Protein AF-A0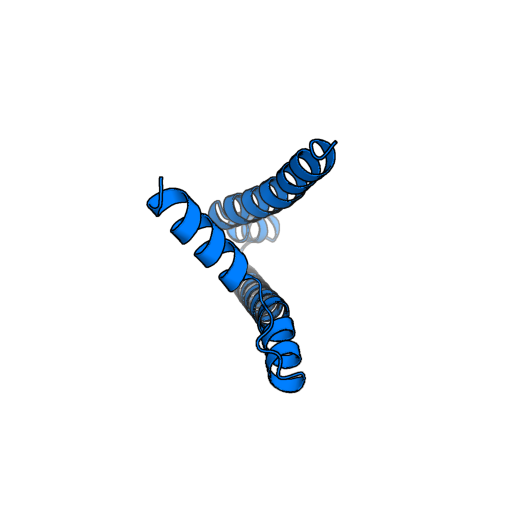A966Y7W4-F1 (afdb_monomer)

Secondary structure (DSSP, 8-state):
-HHHHHHHHHHHHTT---S-HHHHHHHHHHHHHHHHHHHHHHHHHHHHHHHHHHHTT--HHHHHHHHS-HHHHHHHHHHHHHHHHHHHHHHH--

Mean predicted aligned error: 9.53 Å

Radius of gyration: 21.27 Å; Cα contacts (8 Å, |Δi|>4): 17; chains: 1; bounding box: 46×34×55 Å

Solvent-accessible surface area (backbone atoms only — not comparable to full-atom values): 5393 Å² total; per-residue (Å²): 121,65,71,62,53,53,49,51,51,52,59,54,57,75,70,59,72,83,82,43,70,69,59,46,52,51,59,64,44,49,60,58,51,53,54,50,49,54,51,50,52,50,52,51,54,51,51,50,54,33,52,51,32,45,73,72,67,42,54,70,68,60,26,50,56,68,63,60,44,70,69,55,52,52,52,51,50,50,52,51,47,52,59,54,52,52,55,52,55,64,67,66,74,118

Structure (mmCIF, N/CA/C/O backbone):
data_AF-A0A966Y7W4-F1
#
_entry.id   AF-A0A966Y7W4-F1
#
loop_
_atom_site.group_PDB
_atom_site.id
_atom_site.type_symbol
_atom_site.label_atom_id
_atom_site.label_alt_id
_atom_site.label_comp_id
_atom_site.label_asym_id
_atom_site.label_entity_id
_atom_site.label_seq_id
_atom_site.pdbx_PDB_ins_code
_atom_site.Cartn_x
_atom_site.Cartn_y
_atom_site.Cartn_z
_atom_site.occupancy
_atom_site.B_iso_or_equiv
_atom_site.auth_seq_id
_atom_site.auth_comp_id
_atom_site.auth_asym_id
_atom_site.auth_atom_id
_atom_site.pdbx_PDB_model_num
ATOM 1 N N . THR A 1 1 ? -22.820 23.311 27.028 1.00 65.56 1 THR A N 1
ATOM 2 C CA . THR A 1 1 ? -22.513 22.002 27.647 1.00 65.56 1 THR A CA 1
ATOM 3 C C . THR A 1 1 ? -23.078 20.822 26.857 1.00 65.56 1 THR A C 1
ATOM 5 O O . THR A 1 1 ? -22.345 19.867 26.673 1.00 65.56 1 THR A O 1
ATOM 8 N N . GLY A 1 2 ? -24.284 20.902 26.270 1.00 81.06 2 GLY A N 1
ATOM 9 C CA . GLY A 1 2 ? -24.881 19.781 25.512 1.00 81.06 2 GLY A CA 1
ATOM 10 C C . GLY A 1 2 ? -24.191 19.354 24.200 1.00 81.06 2 GLY A C 1
ATOM 11 O O . GLY A 1 2 ? -24.250 18.184 23.854 1.00 81.06 2 GLY A O 1
ATOM 12 N N . ALA A 1 3 ? -23.480 20.241 23.490 1.00 83.06 3 ALA A N 1
ATOM 13 C CA . ALA A 1 3 ? -22.816 19.882 22.222 1.00 83.06 3 ALA A CA 1
ATOM 14 C C . ALA A 1 3 ? -21.661 18.870 22.383 1.00 83.06 3 ALA A C 1
ATOM 16 O O . ALA A 1 3 ? -21.379 18.087 21.482 1.00 83.06 3 ALA A O 1
ATOM 17 N N . ILE A 1 4 ? -20.984 18.881 23.536 1.00 85.94 4 ILE A N 1
ATOM 18 C CA . ILE A 1 4 ? -19.909 17.923 23.836 1.00 85.94 4 ILE A CA 1
ATOM 19 C C . ILE A 1 4 ? -20.501 16.551 24.180 1.00 85.94 4 ILE A C 1
ATOM 21 O O . ILE A 1 4 ? -19.929 15.526 23.818 1.00 85.94 4 ILE A O 1
ATOM 25 N N . GLU A 1 5 ? -21.663 16.513 24.832 1.00 85.75 5 GLU A N 1
ATOM 26 C CA . GLU A 1 5 ? -22.353 15.264 25.163 1.00 85.75 5 GLU A CA 1
ATOM 27 C C . GLU A 1 5 ? -22.960 14.603 23.928 1.00 85.75 5 GLU A C 1
ATOM 29 O O . GLU A 1 5 ? -22.796 13.401 23.749 1.00 85.75 5 GLU A O 1
ATOM 34 N N . THR A 1 6 ? -23.557 15.382 23.022 1.00 85.44 6 THR A N 1
ATOM 35 C CA . THR A 1 6 ? -24.052 14.852 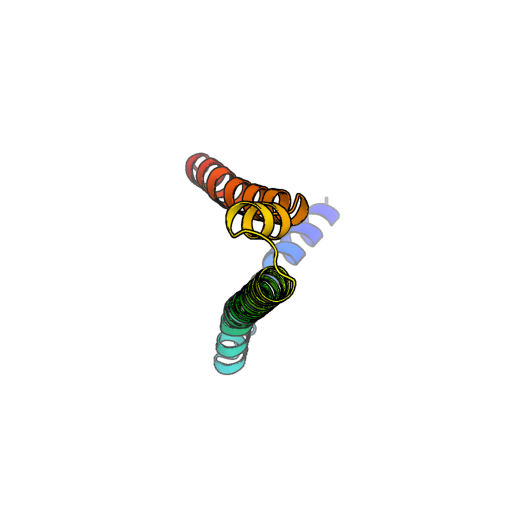21.744 1.00 85.44 6 THR A CA 1
ATOM 36 C C . THR A 1 6 ? -22.918 14.325 20.867 1.00 85.44 6 T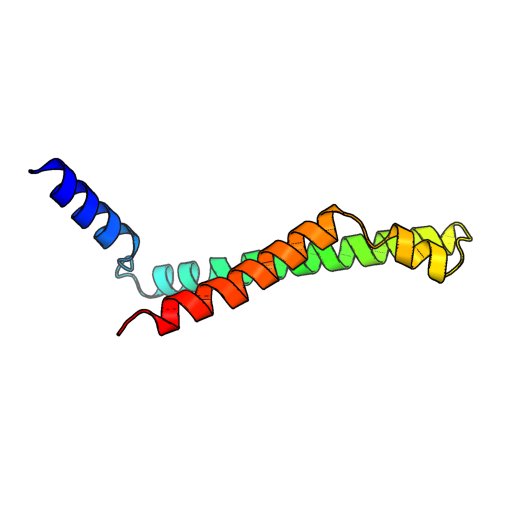HR A C 1
ATOM 38 O O . THR A 1 6 ? -23.069 13.278 20.243 1.00 85.44 6 THR A O 1
ATOM 41 N N . LEU A 1 7 ? -21.755 14.990 20.855 1.00 84.38 7 LEU A N 1
ATOM 42 C CA . LEU A 1 7 ? -20.553 14.476 20.190 1.00 84.38 7 LEU A CA 1
ATOM 43 C C . LEU A 1 7 ? -20.046 13.180 20.836 1.00 84.38 7 LEU A C 1
ATOM 45 O O . LEU A 1 7 ? -19.731 12.230 20.123 1.00 84.38 7 LEU A O 1
ATOM 49 N N . ARG A 1 8 ? -19.993 13.112 22.172 1.00 84.44 8 ARG A N 1
ATOM 50 C CA . ARG A 1 8 ? -19.605 11.900 22.912 1.00 84.44 8 ARG A CA 1
ATOM 51 C C . ARG A 1 8 ? -20.522 10.723 22.576 1.00 84.44 8 ARG A C 1
ATOM 53 O O . ARG A 1 8 ? -20.027 9.630 22.307 1.00 84.44 8 ARG A O 1
ATOM 60 N N . ASP A 1 9 ? -21.831 10.944 22.567 1.00 84.81 9 ASP A N 1
ATOM 61 C CA . ASP A 1 9 ? -22.818 9.895 22.311 1.00 84.81 9 ASP A CA 1
ATOM 62 C C . ASP A 1 9 ? -22.807 9.459 20.838 1.00 84.81 9 ASP A C 1
ATOM 64 O O . ASP A 1 9 ? -22.866 8.264 20.546 1.00 84.81 9 ASP A O 1
ATOM 68 N N . ALA A 1 10 ? -22.599 10.395 19.906 1.00 80.25 10 ALA A N 1
ATOM 69 C CA . ALA A 1 10 ? -22.399 10.075 18.496 1.00 80.25 10 ALA A CA 1
ATOM 70 C C . ALA A 1 10 ? -21.139 9.219 18.273 1.00 80.25 10 ALA A C 1
ATOM 72 O O . ALA A 1 10 ? -21.205 8.212 17.569 1.00 80.25 10 ALA A O 1
ATOM 73 N N . VAL A 1 11 ? -20.006 9.554 18.904 1.00 78.31 11 VAL A N 1
ATOM 74 C CA . VAL A 1 11 ? -18.771 8.748 18.820 1.00 78.31 11 VAL A CA 1
ATOM 75 C C . VAL A 1 11 ? -18.963 7.365 19.444 1.00 78.31 11 VAL A C 1
ATOM 77 O O . VAL A 1 11 ? -18.469 6.378 18.903 1.00 78.31 11 VAL A O 1
ATOM 80 N N . ARG A 1 12 ? -19.718 7.268 20.544 1.00 75.31 12 ARG A N 1
ATOM 81 C CA . ARG A 1 12 ? -20.045 5.987 21.184 1.00 75.31 12 ARG A CA 1
ATOM 82 C C . ARG A 1 12 ? -20.879 5.091 20.264 1.00 75.31 12 ARG A C 1
ATOM 84 O O . ARG A 1 12 ? -20.559 3.915 20.121 1.00 75.31 12 ARG A O 1
ATOM 91 N N . SER A 1 13 ? -21.877 5.661 19.588 1.00 67.31 13 SER A N 1
ATOM 92 C CA . SER A 1 13 ? -22.742 4.924 18.656 1.00 67.31 13 SER A CA 1
ATOM 93 C C . SER A 1 13 ? -22.016 4.433 17.395 1.00 67.31 13 SER A C 1
ATOM 95 O O . SER A 1 13 ? -22.377 3.395 16.851 1.00 67.31 13 SER A O 1
ATOM 97 N N . GLN A 1 14 ? -20.944 5.108 16.955 1.00 63.69 14 GLN A N 1
ATOM 98 C CA . GLN A 1 14 ? -20.165 4.695 15.774 1.00 63.69 14 GLN A CA 1
ATOM 99 C C . GLN A 1 14 ? -19.420 3.360 15.958 1.00 63.69 14 GLN A C 1
ATOM 101 O O . GLN A 1 14 ? -18.972 2.773 14.973 1.00 63.69 14 GLN A O 1
ATOM 106 N N . GLY A 1 15 ? -19.276 2.880 17.198 1.00 61.72 15 GLY A N 1
ATOM 107 C CA . GLY A 1 15 ? -18.634 1.604 17.520 1.00 61.72 15 GLY A CA 1
ATOM 108 C C . GLY A 1 15 ? -19.594 0.477 17.911 1.00 61.72 15 GLY A C 1
ATOM 109 O O . GLY A 1 15 ? -19.133 -0.647 18.120 1.00 61.72 15 GLY A O 1
ATOM 110 N N . GLU A 1 16 ? -20.897 0.745 18.042 1.00 68.50 16 GLU A N 1
ATOM 111 C CA . GLU A 1 16 ? -21.861 -0.271 18.469 1.00 68.50 16 GLU A CA 1
ATOM 112 C C . GLU A 1 16 ? -22.215 -1.207 17.308 1.00 68.50 16 GLU A C 1
ATOM 114 O O . GLU A 1 16 ? -22.652 -0.797 16.233 1.00 68.50 16 GLU A O 1
ATOM 119 N N . LYS A 1 17 ? -21.984 -2.503 17.532 1.00 66.75 17 LYS A N 1
ATOM 120 C CA . LYS A 1 17 ? -22.412 -3.583 16.641 1.00 66.75 17 LYS A CA 1
ATOM 121 C C . LYS A 1 17 ? -23.933 -3.535 16.487 1.00 66.75 17 LYS A C 1
ATOM 123 O O . LYS A 1 17 ? -24.642 -3.281 17.456 1.00 66.75 17 LYS A O 1
ATOM 128 N N . THR A 1 18 ? -24.429 -3.818 15.286 1.00 68.75 18 THR A N 1
ATOM 129 C CA . THR A 1 18 ? -25.855 -3.715 14.930 1.00 68.75 18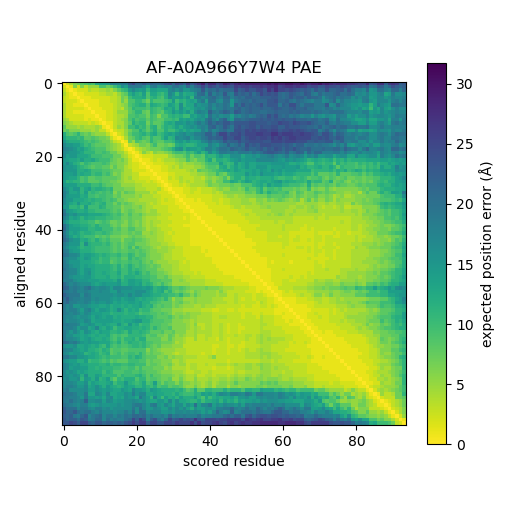 THR A CA 1
ATOM 130 C C . THR A 1 18 ? -26.754 -4.672 15.725 1.00 68.75 18 THR A C 1
ATOM 132 O O . THR A 1 18 ? -27.975 -4.542 15.685 1.00 68.75 18 THR A O 1
ATOM 135 N N . GLY A 1 19 ? -26.168 -5.636 16.449 1.00 73.94 19 GLY A N 1
ATOM 136 C CA . GLY A 1 19 ? -26.876 -6.623 17.270 1.00 73.94 19 GLY A CA 1
ATOM 137 C C . GLY A 1 19 ? -27.355 -7.828 16.459 1.00 73.94 19 GLY A C 1
ATOM 138 O O . GLY A 1 19 ? -27.840 -8.812 17.017 1.00 73.94 19 GLY A O 1
ATOM 139 N N . VAL A 1 20 ? -27.174 -7.781 15.138 1.00 81.19 20 VAL A N 1
ATOM 140 C CA . VAL A 1 20 ? -27.523 -8.839 14.200 1.00 81.19 20 VAL A CA 1
ATOM 141 C C . VAL A 1 20 ? -26.250 -9.610 13.862 1.00 81.19 20 VAL A C 1
ATOM 143 O O . VAL A 1 20 ? -25.433 -9.172 13.055 1.00 81.19 20 VAL A O 1
ATOM 146 N N . ALA A 1 21 ? -26.091 -10.790 14.468 1.00 77.00 21 ALA A N 1
ATOM 147 C CA . ALA A 1 21 ? -24.847 -11.564 14.423 1.00 77.00 21 ALA A CA 1
ATOM 148 C C . ALA A 1 21 ? -24.308 -11.818 13.001 1.00 77.00 21 ALA A C 1
ATOM 150 O O . ALA A 1 21 ? -23.098 -11.759 12.788 1.00 77.00 21 ALA A O 1
ATOM 151 N N . TRP A 1 22 ? -25.180 -12.058 12.015 1.00 80.25 22 TRP A N 1
ATOM 152 C CA . TRP A 1 22 ? -24.756 -12.273 10.626 1.00 80.25 22 TRP A CA 1
ATOM 153 C C . TRP A 1 22 ? -24.303 -10.978 9.935 1.00 80.25 22 TRP A C 1
ATOM 155 O O . TRP A 1 22 ? -23.345 -11.003 9.163 1.00 80.25 22 TRP A O 1
ATOM 165 N N . ALA A 1 23 ? -24.948 -9.847 10.230 1.00 78.81 23 ALA A N 1
ATOM 166 C CA . ALA A 1 23 ? -24.607 -8.550 9.652 1.00 78.81 23 ALA A CA 1
ATOM 167 C C . ALA A 1 23 ? -23.301 -8.014 10.254 1.00 78.81 23 ALA A C 1
ATOM 169 O O . ALA A 1 23 ? -22.445 -7.509 9.529 1.00 78.81 23 ALA A O 1
ATOM 170 N N . ASP A 1 24 ? -23.101 -8.211 11.559 1.00 79.56 24 ASP A N 1
ATOM 171 C CA . ASP A 1 24 ? -21.864 -7.849 12.250 1.00 79.56 24 ASP A CA 1
ATOM 172 C C . ASP A 1 24 ? -20.690 -8.739 11.819 1.00 79.56 24 ASP A C 1
ATOM 174 O O . ASP A 1 24 ? -19.583 -8.237 11.611 1.00 79.56 24 ASP A O 1
ATOM 178 N N . ALA A 1 25 ? -20.923 -10.042 11.618 1.00 77.44 25 ALA A N 1
ATOM 179 C CA . ALA A 1 25 ? -19.926 -10.946 11.050 1.00 77.44 25 ALA A CA 1
ATOM 180 C C . ALA A 1 25 ? -19.530 -10.504 9.635 1.00 77.44 25 ALA A C 1
ATOM 182 O O . ALA A 1 25 ? -18.344 -10.308 9.371 1.00 77.44 25 ALA A O 1
ATOM 183 N N . LEU A 1 26 ? -20.504 -10.249 8.755 1.00 80.38 26 LEU A N 1
ATOM 184 C CA . LEU A 1 26 ? -20.243 -9.765 7.400 1.00 80.38 26 LEU A CA 1
ATOM 185 C C . LEU A 1 26 ? -19.463 -8.443 7.428 1.00 80.38 26 LEU A C 1
ATOM 187 O O . LEU A 1 26 ? -18.376 -8.368 6.861 1.00 80.38 26 LEU A O 1
ATOM 191 N N . SER A 1 27 ? -19.947 -7.440 8.163 1.00 77.94 27 SER A N 1
ATOM 192 C CA . SER A 1 27 ? -19.304 -6.126 8.309 1.00 77.94 27 SER A CA 1
ATOM 193 C C . SER A 1 27 ? -17.862 -6.229 8.822 1.00 77.94 27 SER A C 1
ATOM 195 O O . SER A 1 27 ? -16.957 -5.575 8.296 1.00 77.94 27 SER A O 1
ATOM 197 N N . SER A 1 28 ? -17.607 -7.127 9.782 1.00 78.44 28 SER A N 1
ATOM 198 C CA . SER A 1 28 ? -16.257 -7.355 10.307 1.00 78.44 28 SER A CA 1
ATOM 199 C C . SER A 1 28 ? -15.286 -7.916 9.261 1.00 78.44 28 SER A C 1
ATOM 201 O O . SER A 1 28 ? -14.093 -7.622 9.326 1.00 78.44 28 SER A O 1
ATOM 203 N N . THR A 1 29 ? -15.787 -8.661 8.268 1.00 82.94 29 THR A N 1
ATOM 204 C CA . THR A 1 29 ? -14.973 -9.240 7.185 1.00 82.94 29 THR A CA 1
ATOM 205 C C . THR A 1 29 ? -14.769 -8.298 6.005 1.00 82.94 29 THR A C 1
ATOM 207 O O . THR A 1 29 ? -13.741 -8.381 5.339 1.00 82.94 29 THR A O 1
ATOM 210 N N . VAL A 1 30 ? -15.686 -7.356 5.764 1.00 85.25 30 VAL A N 1
ATOM 211 C CA . VAL A 1 30 ? -15.572 -6.399 4.649 1.00 85.25 30 VAL A CA 1
ATOM 212 C C . VAL A 1 30 ? -14.259 -5.617 4.733 1.00 85.25 30 VAL A C 1
ATOM 214 O O . VAL A 1 30 ? -13.569 -5.458 3.730 1.00 85.25 30 VAL A O 1
ATOM 217 N N . ARG A 1 31 ? -13.867 -5.189 5.939 1.00 83.50 31 ARG A N 1
ATOM 218 C CA . ARG A 1 31 ? -12.625 -4.438 6.172 1.00 83.50 31 ARG A CA 1
ATOM 219 C C . ARG A 1 31 ? -11.366 -5.209 5.728 1.00 83.50 31 ARG A C 1
ATOM 221 O O . ARG A 1 31 ? -10.661 -4.689 4.867 1.00 83.50 31 ARG A O 1
ATOM 228 N N . PRO A 1 32 ? -11.073 -6.424 6.235 1.00 85.94 32 PRO A N 1
ATOM 229 C CA . PRO A 1 32 ? -9.922 -7.194 5.772 1.00 85.94 32 PRO A CA 1
ATOM 230 C C . PRO A 1 32 ? -10.048 -7.626 4.308 1.00 85.94 32 PRO A C 1
ATOM 232 O O . PRO A 1 32 ? -9.059 -7.557 3.584 1.00 85.94 32 PRO A O 1
ATOM 235 N N . VAL A 1 33 ? -11.241 -8.015 3.839 1.00 88.06 33 VAL A N 1
ATOM 236 C CA . VAL A 1 33 ? -11.441 -8.460 2.447 1.00 88.06 33 VAL A CA 1
ATOM 237 C C . VAL A 1 33 ? -11.077 -7.355 1.464 1.00 88.06 33 VAL A C 1
ATOM 239 O O . VAL A 1 33 ? -10.297 -7.603 0.549 1.00 88.06 33 VAL A O 1
ATOM 242 N N . ILE A 1 34 ? -11.587 -6.138 1.670 1.00 87.44 34 ILE A N 1
ATOM 243 C CA . ILE A 1 34 ? -11.282 -4.995 0.806 1.00 87.44 34 ILE A CA 1
ATOM 244 C C . ILE A 1 34 ? -9.781 -4.689 0.838 1.00 87.44 34 ILE A C 1
ATOM 246 O O . ILE A 1 34 ? -9.174 -4.521 -0.218 1.00 87.44 34 ILE A O 1
ATOM 250 N N . THR A 1 35 ? -9.157 -4.666 2.020 1.00 88.06 35 THR A N 1
ATOM 251 C CA . THR A 1 35 ? -7.713 -4.412 2.144 1.00 88.06 35 THR A CA 1
ATOM 252 C C . THR A 1 35 ? -6.880 -5.442 1.381 1.00 88.06 35 THR A C 1
ATOM 254 O O . THR A 1 35 ? -5.988 -5.060 0.623 1.00 88.06 35 THR A O 1
ATOM 257 N N . TYR A 1 36 ? -7.177 -6.735 1.534 1.00 86.56 36 TYR A N 1
ATOM 258 C CA . TYR A 1 36 ? -6.458 -7.783 0.811 1.00 86.56 36 TYR A CA 1
ATOM 259 C C . TYR A 1 36 ? -6.709 -7.719 -0.695 1.00 86.56 36 TYR A C 1
ATOM 261 O O . TYR A 1 36 ? -5.769 -7.895 -1.464 1.00 86.56 36 TYR A O 1
ATOM 269 N N . TRP A 1 37 ? -7.934 -7.407 -1.123 1.00 92.88 37 TRP A N 1
ATOM 270 C CA . TRP A 1 37 ? -8.257 -7.228 -2.538 1.00 92.88 37 TRP A CA 1
ATOM 271 C C . TRP A 1 37 ? -7.476 -6.082 -3.176 1.00 92.88 37 TRP A C 1
ATOM 273 O O . TRP A 1 37 ? -6.867 -6.268 -4.228 1.00 92.88 37 TRP A O 1
ATOM 283 N N . PHE A 1 38 ? -7.444 -4.911 -2.536 1.00 88.62 38 PHE A N 1
ATOM 284 C CA . PHE A 1 38 ? -6.663 -3.778 -3.032 1.00 88.62 38 PHE A CA 1
ATOM 285 C C . PHE A 1 38 ? -5.168 -4.093 -3.074 1.00 88.62 38 PHE A C 1
ATOM 287 O O . PHE A 1 38 ? -4.509 -3.762 -4.057 1.00 88.62 38 PHE A O 1
ATOM 294 N N . MET A 1 39 ? -4.640 -4.778 -2.054 1.00 90.81 39 MET A N 1
ATOM 295 C CA . MET A 1 39 ? -3.239 -5.199 -2.043 1.00 90.81 39 MET A CA 1
ATOM 296 C C . MET A 1 39 ? -2.937 -6.196 -3.171 1.00 90.81 39 MET A C 1
ATOM 298 O O . M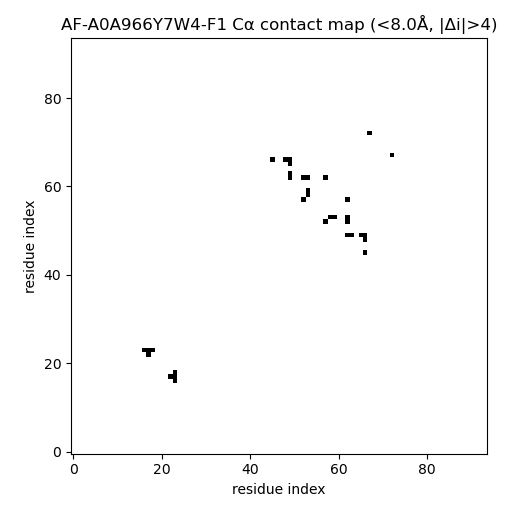ET A 1 39 ? -1.930 -6.058 -3.858 1.00 90.81 39 MET A O 1
ATOM 302 N N . ALA A 1 40 ? -3.824 -7.163 -3.413 1.00 91.69 40 ALA A N 1
ATOM 303 C CA . ALA A 1 40 ? -3.668 -8.137 -4.490 1.00 91.69 40 ALA A CA 1
ATOM 304 C C . ALA A 1 40 ? -3.684 -7.469 -5.873 1.00 91.69 40 ALA A C 1
ATOM 306 O O . ALA A 1 40 ? -2.819 -7.755 -6.701 1.00 91.69 40 ALA A O 1
ATOM 307 N N . LEU A 1 41 ? -4.619 -6.542 -6.108 1.00 93.44 41 LEU A N 1
ATOM 308 C CA . LEU A 1 41 ? -4.676 -5.754 -7.342 1.00 93.44 41 LEU A CA 1
ATOM 309 C C . LEU A 1 41 ? -3.418 -4.902 -7.530 1.00 93.44 41 LEU A C 1
ATOM 311 O O . LEU A 1 41 ? -2.867 -4.860 -8.628 1.00 93.44 41 LEU A O 1
ATOM 315 N N . TYR A 1 42 ? -2.938 -4.265 -6.462 1.00 92.25 42 TYR A N 1
ATOM 316 C CA . TYR A 1 42 ? -1.696 -3.499 -6.482 1.00 92.25 42 TYR A CA 1
ATOM 317 C C . TYR A 1 42 ? -0.492 -4.382 -6.850 1.00 92.25 42 TYR A C 1
ATOM 319 O O . TYR A 1 42 ? 0.255 -4.043 -7.768 1.00 92.25 42 TYR A O 1
ATOM 327 N N . CYS A 1 43 ? -0.337 -5.548 -6.213 1.00 92.88 43 CYS A N 1
ATOM 328 C CA . CYS A 1 43 ? 0.715 -6.507 -6.554 1.00 92.88 43 CYS A CA 1
ATOM 329 C C . CYS A 1 43 ? 0.621 -6.958 -8.016 1.00 92.88 43 CYS A C 1
ATOM 331 O O . CYS A 1 43 ? 1.622 -6.920 -8.725 1.00 92.88 43 CYS A O 1
ATOM 333 N N . ALA A 1 44 ? -0.574 -7.321 -8.488 1.00 95.94 44 ALA A N 1
ATOM 334 C CA . ALA A 1 44 ? -0.786 -7.742 -9.870 1.00 95.94 44 ALA A CA 1
ATOM 335 C C . ALA A 1 44 ? -0.403 -6.640 -10.872 1.00 95.94 44 ALA A C 1
ATOM 337 O O . ALA A 1 44 ? 0.309 -6.908 -11.840 1.00 95.94 44 ALA A O 1
ATOM 338 N N . ALA A 1 45 ? -0.809 -5.393 -10.615 1.00 94.19 45 ALA A N 1
ATOM 339 C CA . ALA A 1 45 ? -0.461 -4.251 -11.455 1.00 94.19 45 ALA A CA 1
ATOM 340 C C . ALA A 1 45 ? 1.056 -4.000 -11.486 1.00 94.19 45 ALA A C 1
ATOM 342 O O . ALA A 1 45 ? 1.625 -3.801 -12.560 1.00 94.19 45 ALA A O 1
ATOM 343 N N . LYS A 1 46 ? 1.731 -4.067 -10.331 1.00 93.62 46 LYS A N 1
ATOM 344 C CA . LYS A 1 46 ? 3.192 -3.928 -10.241 1.00 93.62 46 LYS A CA 1
ATOM 345 C C . LYS A 1 46 ? 3.928 -5.036 -10.982 1.00 93.62 46 LYS A C 1
ATOM 347 O O . LYS A 1 46 ? 4.854 -4.747 -11.736 1.00 93.62 46 LYS A O 1
ATOM 352 N N . THR A 1 47 ? 3.499 -6.285 -10.815 1.00 93.62 47 THR A N 1
ATOM 353 C CA . THR A 1 47 ? 4.071 -7.424 -11.538 1.00 93.62 47 THR A CA 1
ATOM 354 C C . THR A 1 47 ? 3.877 -7.273 -13.045 1.00 93.62 47 THR A C 1
ATOM 356 O O . THR A 1 47 ? 4.823 -7.497 -13.794 1.00 93.62 47 THR A O 1
ATOM 359 N N . ALA A 1 48 ? 2.697 -6.841 -13.499 1.00 94.25 48 ALA A N 1
ATOM 360 C CA . ALA A 1 48 ? 2.435 -6.602 -14.916 1.00 94.25 48 ALA A CA 1
ATOM 361 C C . ALA A 1 48 ? 3.309 -5.472 -15.484 1.00 94.25 48 ALA A C 1
ATOM 363 O O . ALA A 1 48 ? 3.905 -5.640 -16.545 1.00 94.25 48 ALA A O 1
ATOM 364 N N . ALA A 1 49 ? 3.444 -4.353 -14.765 1.00 92.75 49 ALA A N 1
ATOM 365 C CA . ALA A 1 49 ? 4.300 -3.238 -15.171 1.00 92.75 49 ALA A CA 1
ATOM 366 C C . ALA A 1 49 ? 5.778 -3.652 -15.265 1.00 92.75 49 ALA A C 1
ATOM 368 O O . ALA A 1 49 ? 6.463 -3.318 -16.230 1.00 92.75 49 ALA A O 1
ATOM 369 N N . PHE A 1 50 ? 6.255 -4.431 -14.294 1.00 93.69 50 PHE A N 1
ATOM 370 C CA . PHE A 1 50 ? 7.614 -4.961 -14.291 1.00 93.69 50 PHE A CA 1
ATOM 371 C C . PHE A 1 50 ? 7.852 -5.950 -15.444 1.00 93.69 50 PHE A C 1
ATOM 373 O O . PHE A 1 50 ? 8.834 -5.829 -16.175 1.00 93.69 50 PHE A O 1
ATOM 380 N N . ALA A 1 51 ? 6.925 -6.885 -15.671 1.00 93.81 51 ALA A N 1
ATOM 381 C CA . ALA A 1 51 ? 6.999 -7.832 -16.783 1.00 93.81 51 ALA A CA 1
ATOM 382 C C . ALA A 1 51 ? 6.971 -7.128 -18.151 1.00 93.81 51 ALA A C 1
ATOM 384 O O . ALA A 1 51 ? 7.698 -7.522 -19.066 1.00 93.81 51 ALA A O 1
ATOM 385 N N . ALA A 1 52 ? 6.175 -6.063 -18.287 1.00 93.62 52 ALA A N 1
ATOM 386 C CA . ALA A 1 52 ? 6.147 -5.237 -19.488 1.00 93.62 52 ALA A CA 1
ATOM 387 C C . ALA A 1 52 ? 7.490 -4.529 -19.725 1.00 93.62 52 ALA A C 1
ATOM 389 O O . ALA A 1 52 ? 7.979 -4.532 -20.853 1.00 93.62 52 ALA A O 1
ATOM 390 N N . ALA A 1 53 ? 8.124 -3.992 -18.676 1.00 93.00 53 ALA A N 1
ATOM 391 C CA . ALA A 1 53 ? 9.438 -3.357 -18.781 1.00 93.00 53 ALA A CA 1
ATOM 392 C C . ALA A 1 53 ? 10.522 -4.342 -19.253 1.00 93.00 53 ALA A C 1
ATOM 394 O O . ALA A 1 53 ? 11.277 -4.032 -20.173 1.00 93.00 53 ALA A O 1
ATOM 395 N N . LEU A 1 54 ? 10.551 -5.556 -18.692 1.00 94.38 54 LEU A N 1
ATOM 396 C CA . LEU A 1 54 ? 11.472 -6.605 -19.142 1.00 94.38 54 LEU A CA 1
ATOM 397 C C . LEU A 1 54 ? 11.207 -7.018 -20.595 1.00 94.38 54 LEU A C 1
ATOM 399 O O . LEU A 1 54 ? 12.141 -7.179 -21.377 1.00 94.38 54 LEU A O 1
ATOM 403 N N . SER A 1 55 ? 9.934 -7.147 -20.979 1.00 93.19 55 SER A N 1
ATOM 404 C CA . SER A 1 55 ? 9.546 -7.496 -22.355 1.00 93.19 55 SER A CA 1
ATOM 405 C C . SER A 1 55 ? 9.919 -6.406 -23.363 1.00 93.19 55 SER A C 1
ATOM 407 O O . SER A 1 55 ? 10.180 -6.703 -24.525 1.00 93.19 55 SER A O 1
ATOM 409 N N . ALA A 1 56 ? 9.984 -5.149 -22.918 1.00 92.38 56 ALA A N 1
ATOM 410 C CA . ALA A 1 56 ? 10.455 -4.015 -23.706 1.00 92.38 56 ALA A CA 1
ATOM 411 C C . ALA A 1 56 ? 11.994 -3.926 -23.798 1.00 92.38 56 ALA A C 1
ATOM 413 O O . ALA A 1 56 ? 12.514 -2.993 -24.407 1.00 92.38 56 ALA A O 1
ATOM 414 N N . GLY A 1 57 ? 12.725 -4.881 -23.212 1.00 92.75 57 GLY A N 1
ATOM 415 C CA . GLY A 1 57 ? 14.186 -4.949 -23.263 1.00 92.75 57 GLY A CA 1
ATOM 416 C C . GLY A 1 57 ? 14.901 -4.144 -22.178 1.00 92.75 57 GLY A C 1
ATOM 417 O O . GLY A 1 57 ? 16.114 -3.959 -22.276 1.00 92.75 57 GLY A O 1
ATOM 418 N N . ALA A 1 58 ? 14.190 -3.664 -21.151 1.00 92.50 58 ALA A N 1
ATOM 419 C CA . ALA A 1 58 ? 14.839 -3.041 -20.003 1.00 92.50 58 ALA A CA 1
ATOM 420 C C . ALA A 1 58 ? 15.674 -4.075 -19.233 1.00 92.50 58 ALA A C 1
ATOM 422 O O . ALA A 1 58 ? 15.251 -5.218 -19.038 1.00 92.50 58 ALA A O 1
ATOM 423 N N . ASP A 1 59 ? 16.847 -3.658 -18.753 1.00 93.94 59 ASP A N 1
ATOM 424 C CA . ASP A 1 59 ? 17.613 -4.459 -17.804 1.00 93.94 59 ASP 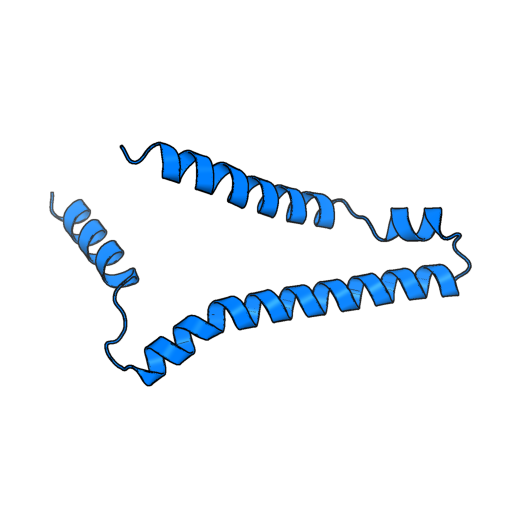A CA 1
ATOM 425 C C . ASP A 1 59 ? 16.840 -4.591 -16.480 1.00 93.94 59 ASP A C 1
ATOM 427 O O . ASP A 1 59 ? 16.031 -3.733 -16.116 1.00 93.94 59 ASP A O 1
ATOM 431 N N . TRP A 1 60 ? 17.106 -5.666 -15.744 1.00 91.25 60 TRP A N 1
ATOM 432 C CA . TRP A 1 60 ? 16.429 -5.962 -14.487 1.00 91.25 60 TRP A CA 1
ATOM 433 C C . TRP A 1 60 ? 16.530 -4.824 -13.464 1.00 91.25 60 TRP A C 1
ATOM 435 O O . TRP A 1 60 ? 15.534 -4.481 -12.828 1.00 91.25 60 TRP A O 1
ATOM 445 N N . ILE A 1 61 ? 17.712 -4.221 -13.307 1.00 91.69 61 ILE A N 1
ATOM 446 C CA . ILE A 1 61 ? 17.944 -3.132 -12.354 1.00 91.69 61 ILE A CA 1
ATOM 447 C C . ILE A 1 61 ? 17.103 -1.918 -12.750 1.00 91.69 61 ILE A C 1
ATOM 449 O O . ILE A 1 61 ? 16.364 -1.389 -11.919 1.00 91.69 61 ILE A O 1
ATOM 453 N N . THR A 1 62 ? 17.143 -1.520 -14.022 1.00 90.00 62 THR A N 1
ATOM 454 C CA . THR A 1 62 ? 16.323 -0.423 -14.555 1.00 90.00 62 THR A CA 1
ATOM 455 C C . THR A 1 62 ? 14.828 -0.705 -14.390 1.00 90.00 62 THR A C 1
ATOM 457 O O . THR A 1 62 ? 14.081 0.175 -13.964 1.00 90.00 62 THR A O 1
ATOM 460 N N . ALA A 1 63 ? 14.379 -1.935 -14.654 1.00 91.56 63 ALA A N 1
ATOM 461 C CA . ALA A 1 63 ? 12.981 -2.325 -14.492 1.00 91.56 63 ALA A CA 1
ATOM 462 C C . ALA A 1 63 ? 12.524 -2.256 -13.024 1.00 91.56 63 ALA A C 1
ATOM 464 O O . ALA A 1 63 ? 11.409 -1.809 -12.756 1.00 91.56 63 ALA A O 1
ATOM 465 N N . VAL A 1 64 ? 13.375 -2.644 -12.064 1.00 89.50 64 VAL A N 1
ATOM 466 C CA . VAL A 1 64 ? 13.074 -2.533 -10.625 1.00 89.50 64 VAL A CA 1
ATOM 467 C C . VAL A 1 64 ? 12.999 -1.071 -10.199 1.00 89.50 64 VAL A C 1
ATOM 469 O O . VAL A 1 64 ? 12.052 -0.686 -9.515 1.00 89.50 64 VAL A O 1
ATOM 472 N N . LEU A 1 65 ? 13.962 -0.249 -10.624 1.00 89.06 65 LEU A N 1
ATOM 473 C CA . LEU A 1 65 ? 13.971 1.182 -10.318 1.00 89.06 65 LEU A CA 1
ATOM 474 C C . LEU A 1 65 ? 12.739 1.888 -10.890 1.00 89.06 65 LEU A C 1
ATOM 476 O O . LEU A 1 65 ? 12.164 2.740 -10.226 1.00 89.06 65 LEU A O 1
ATOM 480 N N . HIS A 1 66 ? 12.292 1.498 -12.083 1.00 87.44 66 HIS A N 1
ATOM 481 C CA . HIS A 1 66 ? 11.076 2.038 -12.684 1.00 87.44 66 HIS A CA 1
ATOM 482 C C . HIS A 1 66 ? 9.798 1.518 -12.003 1.00 87.44 66 HIS A C 1
ATOM 484 O O . HIS A 1 66 ? 8.800 2.231 -11.898 1.00 87.44 66 HIS A O 1
ATOM 490 N N . ALA A 1 67 ? 9.799 0.268 -11.535 1.00 88.88 67 ALA A N 1
ATOM 491 C CA . ALA A 1 67 ? 8.668 -0.302 -10.813 1.00 88.88 67 ALA A CA 1
ATOM 492 C C . ALA A 1 67 ? 8.496 0.307 -9.411 1.00 88.88 67 ALA A C 1
ATOM 494 O O . ALA A 1 67 ? 7.373 0.310 -8.902 1.00 88.88 67 ALA A O 1
ATOM 495 N N . TRP A 1 68 ? 9.569 0.823 -8.800 1.00 90.25 68 TRP A N 1
ATOM 496 C CA . TRP A 1 68 ? 9.556 1.461 -7.484 1.00 90.25 68 TRP A CA 1
ATOM 497 C C . TRP A 1 68 ? 9.434 2.984 -7.586 1.00 90.25 68 TRP A C 1
ATOM 499 O O . TRP A 1 68 ? 10.384 3.706 -7.868 1.00 90.25 68 TRP A O 1
ATOM 509 N N . THR A 1 69 ? 8.239 3.485 -7.313 1.00 92.19 69 THR A N 1
ATOM 510 C CA . THR A 1 69 ? 7.849 4.883 -7.503 1.00 92.19 69 THR A CA 1
ATOM 511 C C . THR A 1 69 ? 7.741 5.633 -6.178 1.00 92.19 69 THR A C 1
ATOM 513 O O . THR A 1 69 ? 7.648 5.038 -5.102 1.00 92.19 69 THR A O 1
ATOM 516 N N . GLU A 1 70 ? 7.688 6.963 -6.246 1.00 92.06 70 GLU A N 1
ATOM 517 C CA . GLU A 1 70 ? 7.435 7.816 -5.076 1.00 92.06 70 GLU A CA 1
ATOM 518 C C . GLU A 1 70 ? 6.086 7.511 -4.409 1.00 92.06 70 GLU A C 1
ATOM 520 O O . GLU A 1 70 ? 5.972 7.558 -3.184 1.00 92.06 70 GLU A O 1
ATOM 525 N N . ALA A 1 71 ? 5.075 7.125 -5.194 1.00 89.81 71 ALA A N 1
ATOM 526 C CA . ALA A 1 71 ? 3.773 6.730 -4.667 1.00 89.81 71 ALA A CA 1
ATOM 527 C C . ALA A 1 71 ? 3.871 5.478 -3.776 1.00 89.81 71 ALA A C 1
ATOM 529 O O . ALA A 1 71 ? 3.213 5.410 -2.738 1.00 89.81 71 ALA A O 1
ATOM 530 N N . ASP A 1 72 ? 4.731 4.518 -4.130 1.00 92.31 72 ASP A N 1
ATOM 531 C CA . ASP A 1 72 ? 4.940 3.311 -3.321 1.00 92.31 72 ASP A CA 1
ATOM 532 C C . ASP A 1 72 ? 5.683 3.649 -2.034 1.00 92.31 72 ASP A C 1
ATOM 534 O O . ASP A 1 72 ? 5.325 3.165 -0.963 1.00 92.31 72 ASP A O 1
ATOM 538 N N . GLN A 1 73 ? 6.689 4.522 -2.122 1.00 92.44 73 GLN A N 1
ATOM 539 C CA . GLN A 1 73 ? 7.413 5.014 -0.952 1.00 92.44 73 GLN A CA 1
ATOM 540 C C . GLN A 1 73 ? 6.465 5.703 0.028 1.00 92.44 73 GLN A C 1
ATOM 542 O O . GLN A 1 73 ? 6.501 5.401 1.218 1.00 92.44 73 GLN A O 1
ATOM 547 N N . ALA A 1 74 ? 5.582 6.575 -0.465 1.00 93.56 74 ALA A N 1
ATOM 548 C CA . ALA A 1 74 ? 4.580 7.250 0.353 1.00 93.56 74 ALA A CA 1
ATOM 549 C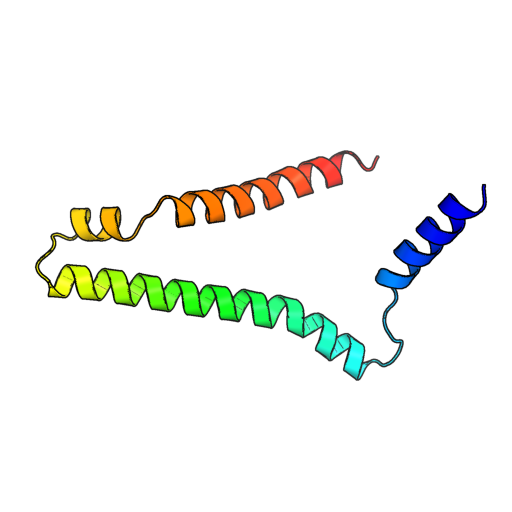 C . ALA A 1 74 ? 3.588 6.259 0.982 1.00 93.56 74 ALA A C 1
ATOM 551 O O . ALA A 1 74 ? 3.274 6.371 2.168 1.00 93.56 74 ALA A O 1
ATOM 552 N N . LEU A 1 75 ? 3.137 5.256 0.220 1.00 91.50 75 LEU A N 1
ATOM 553 C CA . LEU A 1 75 ? 2.252 4.203 0.716 1.00 91.50 75 LEU A CA 1
ATOM 554 C C . LEU A 1 75 ? 2.915 3.406 1.848 1.00 91.50 75 LEU A C 1
ATOM 556 O O . LEU A 1 75 ? 2.333 3.259 2.924 1.00 91.50 75 LEU A O 1
ATOM 560 N N . TRP A 1 76 ? 4.152 2.945 1.649 1.00 91.81 76 TRP A N 1
ATOM 561 C CA . TRP A 1 76 ? 4.901 2.202 2.664 1.00 91.81 76 TRP A CA 1
ATOM 562 C C . TRP A 1 76 ? 5.259 3.062 3.873 1.00 91.81 76 TRP A C 1
ATOM 564 O O . TRP A 1 76 ? 5.112 2.603 5.004 1.00 91.81 76 TRP A O 1
ATOM 574 N N . ALA A 1 77 ? 5.656 4.317 3.666 1.00 93.62 77 ALA A N 1
ATOM 575 C CA . ALA A 1 77 ? 5.885 5.269 4.746 1.00 93.62 77 ALA A CA 1
ATOM 576 C C . ALA A 1 77 ? 4.610 5.484 5.573 1.00 93.62 77 ALA A C 1
ATOM 578 O O . ALA A 1 77 ? 4.680 5.499 6.798 1.00 93.62 77 ALA A O 1
ATOM 579 N N . GLY A 1 78 ? 3.441 5.568 4.932 1.00 91.38 78 GLY A N 1
ATOM 580 C CA . GLY A 1 78 ? 2.146 5.646 5.607 1.00 91.38 78 GLY A CA 1
ATOM 581 C C . GLY A 1 78 ? 1.840 4.410 6.456 1.00 91.38 78 GLY A C 1
ATOM 582 O O . GLY A 1 78 ? 1.431 4.548 7.610 1.00 91.38 78 GLY A O 1
ATOM 583 N N . VAL A 1 79 ? 2.092 3.206 5.929 1.00 89.25 79 VAL A N 1
ATOM 584 C CA . VAL A 1 79 ? 1.918 1.937 6.664 1.00 89.25 79 VAL A CA 1
ATOM 585 C C . VAL A 1 79 ? 2.865 1.853 7.860 1.00 89.25 79 VAL A C 1
ATOM 587 O O . VAL A 1 79 ? 2.432 1.528 8.967 1.00 89.25 79 VAL A O 1
ATOM 590 N N . LEU A 1 80 ? 4.145 2.174 7.660 1.00 89.81 80 LEU A N 1
ATOM 591 C CA . LEU A 1 80 ? 5.142 2.199 8.728 1.00 89.81 80 LEU A CA 1
ATOM 592 C C . LEU A 1 80 ? 4.770 3.233 9.789 1.00 89.81 80 LEU A C 1
ATOM 594 O O . LEU A 1 80 ? 4.763 2.907 10.974 1.00 89.81 80 LEU A O 1
ATOM 598 N N . ASN A 1 81 ? 4.395 4.446 9.373 1.00 89.06 81 ASN A N 1
ATOM 599 C CA . ASN A 1 81 ? 3.936 5.491 10.275 1.00 89.06 81 ASN A CA 1
ATOM 600 C C . ASN A 1 81 ? 2.744 4.995 11.090 1.00 89.06 81 ASN A C 1
ATOM 602 O O . ASN A 1 81 ? 2.824 5.005 12.306 1.00 89.06 81 ASN A O 1
ATOM 606 N N . PHE A 1 82 ? 1.691 4.463 10.465 1.00 83.62 82 PHE A N 1
ATOM 607 C CA . PHE A 1 82 ? 0.539 3.906 11.181 1.00 83.62 82 PHE A CA 1
ATOM 608 C C . PHE A 1 82 ? 0.940 2.845 12.218 1.00 83.62 82 PHE A C 1
ATOM 610 O O . PHE A 1 82 ? 0.496 2.899 13.366 1.00 83.62 82 PHE A O 1
ATOM 617 N N . TRP A 1 83 ? 1.808 1.904 11.840 1.00 81.88 83 TRP A N 1
ATOM 618 C CA . TR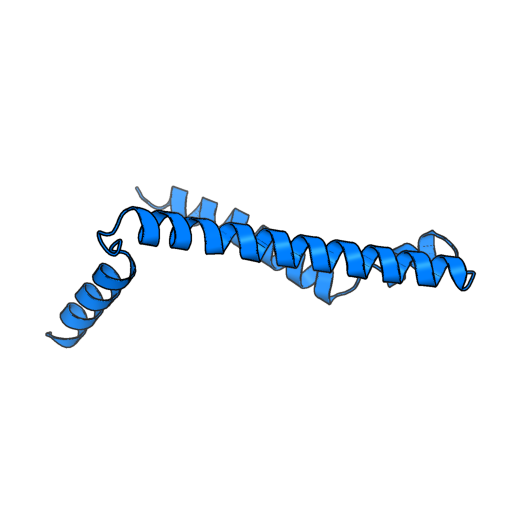P A 1 83 ? 2.220 0.809 12.715 1.00 81.88 83 TRP A CA 1
ATOM 619 C C . TRP A 1 83 ? 3.081 1.276 13.891 1.00 81.88 83 TRP A C 1
ATOM 621 O O . TRP A 1 83 ? 2.897 0.806 15.015 1.00 81.88 83 TRP A O 1
ATOM 631 N N . PHE A 1 84 ? 3.999 2.218 13.664 1.00 82.56 84 PHE A N 1
ATOM 632 C CA . PHE A 1 84 ? 4.830 2.781 14.726 1.00 82.56 84 PHE A CA 1
ATOM 633 C C . PHE A 1 84 ? 4.058 3.775 15.603 1.00 82.56 84 PHE A C 1
ATOM 635 O O . PHE A 1 84 ? 4.145 3.675 16.826 1.00 82.56 84 PHE A O 1
ATOM 642 N N . LEU A 1 85 ? 3.253 4.673 15.027 1.00 77.19 85 LEU A N 1
ATOM 643 C CA . LEU A 1 85 ? 2.448 5.644 15.780 1.00 77.19 85 LEU A CA 1
ATOM 644 C C . LEU A 1 85 ? 1.379 4.951 16.629 1.00 77.19 85 LEU A C 1
ATOM 646 O O . LEU A 1 85 ? 1.233 5.284 17.802 1.00 77.19 85 LEU A O 1
ATOM 650 N N . GLY A 1 86 ? 0.675 3.952 16.082 1.00 70.81 86 GLY A N 1
ATOM 651 C CA . GLY A 1 86 ? -0.324 3.183 16.832 1.00 70.81 86 GLY A CA 1
ATOM 652 C C . GLY A 1 86 ? 0.268 2.542 18.091 1.00 70.81 86 GLY A C 1
ATOM 653 O O . GLY A 1 86 ? -0.293 2.657 19.176 1.00 70.81 86 GLY A O 1
ATOM 654 N N . ARG A 1 87 ? 1.481 1.986 17.980 1.00 68.12 87 ARG A N 1
ATOM 655 C CA . ARG A 1 87 ? 2.213 1.393 19.113 1.00 68.12 87 ARG A CA 1
ATOM 656 C C . ARG A 1 87 ? 2.714 2.408 20.137 1.00 68.12 87 ARG A C 1
ATOM 658 O O . ARG A 1 87 ? 2.887 2.050 21.301 1.00 68.12 87 ARG A O 1
ATOM 665 N N . VAL A 1 88 ? 2.989 3.645 19.724 1.00 69.75 88 VAL A N 1
ATOM 666 C CA . VAL A 1 88 ? 3.341 4.733 20.650 1.00 69.75 88 VAL A CA 1
ATOM 667 C C . VAL A 1 88 ? 2.111 5.149 21.459 1.00 69.75 88 VAL A C 1
ATOM 669 O O . VAL A 1 88 ? 2.210 5.267 22.677 1.00 69.75 88 VAL A O 1
ATOM 672 N N . PHE A 1 89 ? 0.944 5.293 20.824 1.00 65.88 89 PHE A N 1
ATOM 673 C CA . PHE A 1 89 ? -0.296 5.641 21.528 1.00 65.88 89 PHE A CA 1
ATOM 674 C C . PHE A 1 89 ? -0.806 4.522 22.445 1.00 65.88 89 PHE A C 1
ATOM 676 O O . PHE A 1 89 ? -1.270 4.817 23.546 1.00 65.88 89 PHE A O 1
ATOM 683 N N . ASP A 1 90 ? -0.650 3.254 22.055 1.00 66.44 90 ASP A N 1
ATOM 684 C CA . ASP A 1 90 ? -1.000 2.114 22.914 1.00 66.44 90 ASP A CA 1
ATOM 685 C C . ASP A 1 90 ? -0.139 2.052 24.189 1.00 66.44 90 ASP A C 1
ATOM 687 O O . ASP A 1 90 ? -0.619 1.606 25.227 1.00 66.44 90 ASP A O 1
ATOM 691 N N . LYS A 1 91 ? 1.106 2.553 24.151 1.00 61.88 91 LYS A N 1
ATOM 692 C CA . LYS A 1 91 ? 1.986 2.644 25.332 1.00 61.88 91 LYS A CA 1
ATOM 693 C C . LYS A 1 91 ? 1.649 3.794 26.283 1.00 61.88 91 LYS A C 1
ATOM 695 O O . LYS A 1 91 ? 2.019 3.720 27.448 1.00 61.88 91 LYS A O 1
ATOM 700 N N . ILE A 1 92 ? 1.005 4.856 25.797 1.00 66.94 92 ILE A N 1
ATOM 701 C CA . 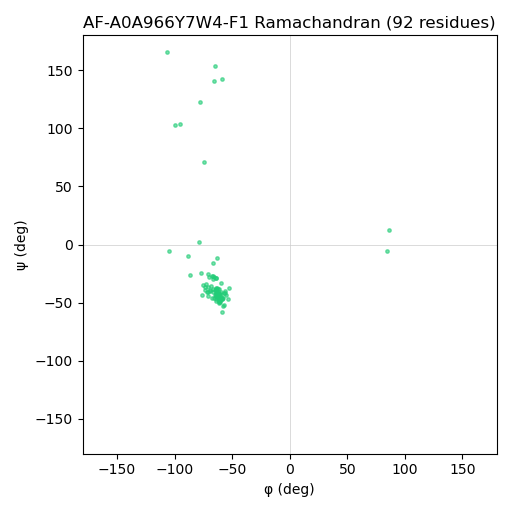ILE A 1 92 ? 0.697 6.065 26.587 1.00 66.94 92 ILE A CA 1
ATOM 702 C C . ILE A 1 92 ? -0.654 5.934 27.312 1.00 66.94 92 ILE A C 1
ATOM 704 O O . ILE A 1 92 ? -0.952 6.726 28.199 1.00 66.94 92 ILE A O 1
ATOM 708 N N . ARG A 1 93 ? -1.452 4.899 27.014 1.00 55.72 93 ARG A N 1
ATOM 709 C CA . ARG A 1 93 ? -2.579 4.488 27.866 1.00 55.72 93 ARG A CA 1
ATOM 710 C C . ARG A 1 93 ? -2.071 3.763 29.127 1.00 55.72 93 ARG A C 1
ATOM 712 O O . ARG A 1 93 ? -2.223 2.551 29.253 1.00 55.72 93 ARG A O 1
ATOM 719 N N . LEU A 1 94 ? -1.466 4.524 30.036 1.00 50.03 94 LEU A N 1
ATOM 720 C CA . LEU A 1 94 ? -1.374 4.268 31.480 1.00 50.03 94 LEU A CA 1
ATOM 721 C C . LEU A 1 94 ? -2.157 5.373 32.196 1.00 50.03 94 LEU A C 1
ATOM 723 O O . LEU A 1 94 ? -2.745 5.067 33.252 1.00 50.03 94 LEU A O 1
#

pLDDT: mean 83.86, std 10.26, range [50.03, 95.94]

Foldseek 3Di:
DVVVVVVVVVVVVVPDQPPPVVVSVVVVVVVVVVVVVVVVVLVVVLVVQLVVCVVVVHDNVRSVVVSDDPVVVVVVVVVVCCVVVVVVVVVPPD

Sequence (94 aa):
TGAIETLRDAVRSQGEKTGVAWADALSSTVRPVITYWFMALYCAAKTAAFAAALSAGADWITAVLHAWTEADQALWAGVLNFWFLGRVFDKIRL